Protein AF-A0A257H492-F1 (afdb_monomer)

Sequence (95 aa):
VTIATKDVGKAGNIYLLASFQGAWYVHNGVSWTAYTGAQVPAFAVSSALESVRTLNILQSTNVSGLIGLQIFAGYGTGLEDMVTNAKYGLVLSVL

pLDDT: mean 90.77, std 4.78, range [74.38, 95.88]

Foldseek 3Di:
DAFPPVQFFAWKFKWKWKDAPNWIWTAQLPDIDTDPVDFGHGVGTDRGDHRDDDDPPDDPDDCPVGAAMWMKMFMDNGPCRCVVVVRMDTDDHHD

Secondary structure (DSSP, 8-state):
-BPPGGGTTS-EEEEEEEEETTEEEEE-SS-EEE--SSPPPPSEEESS--SB------SS---GGGTT-EEEEEEESSHHHHHHTT-EEEEEE--

Radius of gyration: 13.21 Å; Cα contacts (8 Å, |Δi|>4): 189; chains: 1; bounding box: 28×27×37 Å

Solvent-accessible surface area (backbone atoms only — not comparable to full-atom values): 5529 Å² total; per-residue (Å²): 80,78,45,58,80,93,51,42,61,36,63,31,26,32,39,38,37,35,40,44,94,93,43,50,30,36,28,50,67,83,53,79,41,77,61,80,86,65,90,76,62,46,32,40,82,34,76,49,33,55,58,64,45,89,76,90,85,74,76,100,65,88,57,85,90,39,63,62,29,34,32,35,36,29,40,26,82,41,71,64,52,14,61,80,65,62,40,54,45,82,75,46,72,39,122

Structure (mmCIF, N/CA/C/O backbone):
data_AF-A0A257H492-F1
#
_entry.id   AF-A0A257H492-F1
#
loop_
_atom_site.group_PDB
_atom_site.id
_atom_site.type_symbol
_atom_site.label_atom_id
_atom_site.label_alt_id
_atom_site.label_comp_id
_atom_site.label_asym_id
_atom_site.label_entity_id
_atom_site.label_seq_id
_atom_site.pdbx_PDB_ins_code
_atom_site.Cartn_x
_atom_site.Cartn_y
_atom_site.Cartn_z
_atom_site.occupancy
_atom_site.B_iso_or_equiv
_atom_site.auth_seq_id
_atom_site.auth_comp_id
_atom_site.auth_asym_id
_atom_site.auth_atom_id
_atom_site.pdbx_PDB_model_num
ATOM 1 N N . VAL A 1 1 ? 4.966 -8.190 -2.048 1.00 87.75 1 VAL A N 1
ATOM 2 C CA . VAL A 1 1 ? 4.392 -7.517 -3.236 1.00 87.75 1 VAL A CA 1
ATOM 3 C C . VAL A 1 1 ? 4.992 -8.151 -4.469 1.00 87.75 1 VAL A C 1
ATOM 5 O O . VAL A 1 1 ? 6.213 -8.225 -4.554 1.00 87.75 1 VAL A O 1
ATOM 8 N N . THR A 1 2 ? 4.153 -8.633 -5.377 1.00 91.19 2 THR A N 1
ATOM 9 C CA . THR A 1 2 ? 4.595 -9.154 -6.675 1.00 91.19 2 THR A CA 1
ATOM 10 C C . THR A 1 2 ? 4.429 -8.050 -7.708 1.00 91.19 2 THR A C 1
ATOM 12 O O . THR A 1 2 ? 3.347 -7.473 -7.813 1.00 91.19 2 THR A O 1
ATOM 15 N N . ILE A 1 3 ? 5.498 -7.733 -8.431 1.00 92.88 3 ILE A N 1
ATOM 16 C CA . ILE A 1 3 ? 5.506 -6.672 -9.440 1.00 92.88 3 ILE A CA 1
ATOM 17 C C . ILE A 1 3 ? 5.203 -7.293 -10.803 1.00 92.88 3 ILE A C 1
ATOM 19 O O . ILE A 1 3 ? 5.752 -8.342 -11.145 1.00 92.88 3 ILE A O 1
ATOM 23 N N . ALA A 1 4 ? 4.324 -6.670 -11.594 1.00 93.88 4 ALA A N 1
ATOM 24 C CA . ALA A 1 4 ? 4.034 -7.161 -12.937 1.00 93.88 4 ALA A CA 1
ATOM 25 C C . ALA A 1 4 ? 5.307 -7.151 -13.792 1.00 93.88 4 ALA A C 1
ATOM 27 O O . ALA A 1 4 ? 6.060 -6.179 -13.776 1.00 93.88 4 ALA A O 1
ATOM 28 N N . THR A 1 5 ? 5.518 -8.191 -14.602 1.00 94.38 5 THR A N 1
ATOM 29 C CA . THR A 1 5 ? 6.745 -8.372 -15.402 1.00 94.38 5 THR A CA 1
ATOM 30 C C . THR A 1 5 ? 7.098 -7.150 -16.254 1.00 94.38 5 THR A C 1
ATOM 32 O O . THR A 1 5 ? 8.269 -6.817 -16.391 1.00 94.38 5 THR A O 1
ATOM 35 N N . LYS A 1 6 ? 6.091 -6.434 -16.774 1.00 94.38 6 LYS A N 1
ATOM 36 C CA . LYS A 1 6 ? 6.268 -5.211 -17.577 1.00 94.38 6 LYS A CA 1
ATOM 37 C C . LYS A 1 6 ? 6.833 -4.010 -16.803 1.00 94.38 6 LYS A C 1
ATOM 39 O O . LYS A 1 6 ? 7.237 -3.034 -17.433 1.00 94.38 6 LYS A O 1
ATOM 44 N N . ASP A 1 7 ? 6.796 -4.043 -15.474 1.00 94.56 7 ASP A N 1
ATOM 45 C CA . ASP A 1 7 ? 7.210 -2.947 -14.592 1.00 94.56 7 ASP A CA 1
ATOM 46 C C . ASP A 1 7 ? 8.503 -3.261 -13.823 1.00 94.56 7 ASP A C 1
ATOM 48 O O . ASP A 1 7 ? 9.097 -2.361 -13.231 1.00 94.56 7 ASP A O 1
ATOM 52 N N . VAL A 1 8 ? 8.975 -4.510 -13.874 1.00 95.25 8 VAL A N 1
ATOM 53 C CA . VAL A 1 8 ? 10.260 -4.916 -13.292 1.00 95.25 8 VAL A CA 1
ATOM 54 C C . VAL A 1 8 ? 11.398 -4.120 -13.938 1.00 95.25 8 VAL A C 1
ATOM 56 O O . VAL A 1 8 ? 11.440 -3.945 -15.155 1.00 95.25 8 VAL A O 1
ATOM 59 N N . GLY A 1 9 ? 12.315 -3.613 -13.114 1.00 94.19 9 GLY A N 1
ATOM 60 C CA . GLY A 1 9 ? 13.451 -2.794 -13.542 1.00 94.19 9 GLY A CA 1
ATOM 61 C C . GLY A 1 9 ? 13.132 -1.315 -13.785 1.00 94.19 9 GLY A C 1
ATOM 62 O O . GLY A 1 9 ? 14.055 -0.532 -13.992 1.00 94.19 9 GLY A O 1
ATOM 63 N N . LYS A 1 10 ? 11.859 -0.901 -13.729 1.00 95.00 10 LYS A N 1
ATOM 64 C CA . LYS A 1 10 ? 11.483 0.519 -13.801 1.00 95.00 10 LYS A CA 1
ATOM 65 C C . LYS A 1 10 ? 11.582 1.186 -12.434 1.00 95.00 10 LYS A C 1
ATOM 67 O O . LYS A 1 10 ? 11.424 0.530 -11.404 1.00 95.00 10 LYS A O 1
ATOM 72 N N . ALA A 1 11 ? 11.775 2.501 -12.437 1.00 94.88 11 ALA A N 1
ATOM 73 C CA . ALA A 1 11 ? 11.655 3.303 -11.231 1.00 94.88 11 ALA A CA 1
ATOM 74 C C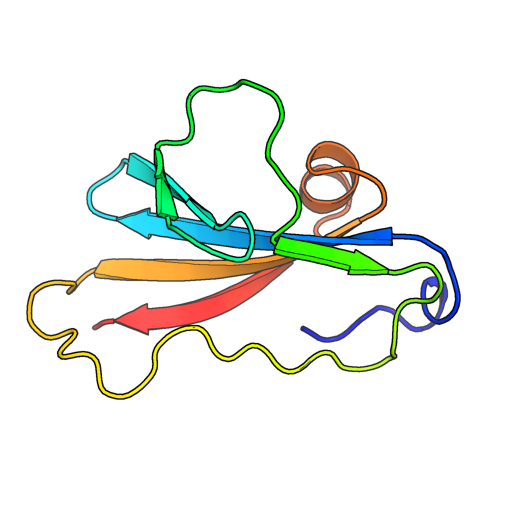 . ALA A 1 11 ? 10.203 3.312 -10.731 1.00 94.88 11 ALA A C 1
ATOM 76 O O . ALA A 1 11 ? 9.257 3.410 -11.516 1.00 94.88 11 ALA A O 1
ATOM 77 N N . GLY A 1 12 ? 10.034 3.228 -9.417 1.00 94.19 12 GLY A N 1
ATOM 78 C CA . GLY A 1 12 ? 8.730 3.232 -8.779 1.00 94.19 12 GLY A CA 1
ATOM 79 C C . GLY A 1 12 ? 8.828 3.160 -7.263 1.00 94.19 12 GLY A C 1
ATOM 80 O O . GLY A 1 12 ? 9.877 2.900 -6.678 1.00 94.19 12 GLY A O 1
ATOM 81 N N . ASN A 1 13 ? 7.696 3.383 -6.625 1.00 94.56 13 ASN A N 1
ATOM 82 C CA . ASN A 1 13 ? 7.538 3.395 -5.186 1.00 94.56 13 ASN A CA 1
ATOM 83 C C . ASN A 1 13 ? 6.741 2.172 -4.747 1.00 94.56 13 ASN A C 1
ATOM 85 O O . ASN A 1 13 ? 5.869 1.692 -5.470 1.00 94.56 13 ASN A O 1
ATOM 89 N N . ILE A 1 14 ? 7.024 1.695 -3.543 1.00 94.62 14 ILE A N 1
ATOM 90 C CA . ILE A 1 14 ? 6.200 0.737 -2.818 1.00 94.62 14 ILE A CA 1
ATOM 91 C C . ILE A 1 14 ? 5.340 1.522 -1.838 1.00 94.62 14 ILE A C 1
ATOM 93 O O . ILE A 1 14 ? 5.837 2.419 -1.156 1.00 94.62 14 ILE A O 1
ATOM 97 N N . TYR A 1 15 ? 4.069 1.159 -1.737 1.00 94.56 15 TYR A N 1
ATOM 98 C CA . TYR A 1 15 ? 3.122 1.740 -0.793 1.00 94.56 15 TYR A CA 1
ATOM 99 C C . TYR A 1 15 ? 2.567 0.655 0.120 1.00 94.56 15 TYR A C 1
ATOM 101 O O . TYR A 1 15 ? 2.368 -0.488 -0.301 1.00 94.56 15 TYR A O 1
ATOM 109 N N . LEU A 1 16 ? 2.315 1.032 1.370 1.00 94.44 16 LEU A N 1
ATOM 110 C CA . LEU A 1 16 ? 1.748 0.168 2.395 1.00 94.44 16 LEU A CA 1
ATOM 111 C C . LEU A 1 16 ? 0.646 0.945 3.121 1.00 94.44 16 LEU A C 1
ATOM 113 O O . LEU A 1 16 ? 0.893 2.022 3.665 1.00 94.44 16 LEU A O 1
ATOM 117 N N . LEU A 1 17 ? -0.573 0.416 3.070 1.00 94.44 17 LEU A N 1
ATOM 118 C CA . LEU A 1 17 ? -1.780 1.039 3.597 1.00 94.44 17 LEU A CA 1
ATOM 119 C C . LEU A 1 17 ? -2.477 0.078 4.551 1.00 94.44 17 LEU A C 1
ATOM 121 O O . LEU A 1 17 ? -2.484 -1.126 4.321 1.00 94.44 17 LEU A O 1
ATOM 125 N N . ALA A 1 18 ? -3.102 0.615 5.586 1.00 94.88 18 ALA A N 1
ATOM 126 C CA . ALA A 1 18 ? -3.923 -0.135 6.517 1.00 94.88 18 ALA A CA 1
ATOM 127 C C . ALA A 1 18 ? -5.333 0.452 6.553 1.00 94.88 18 ALA A C 1
ATOM 129 O O . ALA A 1 18 ? -5.496 1.667 6.636 1.00 94.88 18 ALA A O 1
ATOM 130 N N . SER A 1 19 ? -6.338 -0.416 6.518 1.00 95.25 19 SER A N 1
ATOM 131 C CA . SER A 1 19 ? -7.715 -0.086 6.863 1.00 95.25 19 SER A CA 1
ATOM 132 C C . SER A 1 19 ? -8.022 -0.676 8.231 1.00 95.25 19 SER A C 1
ATOM 134 O O . SER A 1 19 ? -7.822 -1.873 8.451 1.00 95.25 19 SER A O 1
ATOM 136 N N . PHE A 1 20 ? -8.472 0.161 9.160 1.00 94.81 20 PHE A N 1
ATOM 137 C CA . PHE A 1 20 ? -8.846 -0.272 10.500 1.00 94.81 20 PHE A CA 1
ATOM 138 C C . PHE A 1 20 ? -9.982 0.595 11.033 1.00 94.81 20 PHE A C 1
ATOM 140 O O . PHE A 1 20 ? -9.879 1.820 11.035 1.00 94.81 20 PHE A O 1
ATOM 147 N N . GLN A 1 21 ? -11.075 -0.044 11.460 1.00 92.69 21 GLN A N 1
ATOM 148 C CA . GLN A 1 21 ? -12.268 0.620 12.008 1.00 92.69 21 GLN A CA 1
ATOM 149 C C . GLN A 1 21 ? -12.797 1.788 11.147 1.00 92.69 21 GLN A C 1
ATOM 151 O O . GLN A 1 21 ? -13.219 2.820 11.659 1.00 92.69 21 GLN A O 1
ATOM 156 N N . GLY A 1 22 ? -12.760 1.635 9.818 1.00 90.88 22 GLY A N 1
ATOM 157 C CA . GLY A 1 22 ? -13.250 2.645 8.871 1.00 90.88 22 GLY A CA 1
ATOM 158 C C . GLY A 1 22 ? -12.280 3.796 8.581 1.00 90.88 22 GLY A C 1
ATOM 159 O O . GLY A 1 22 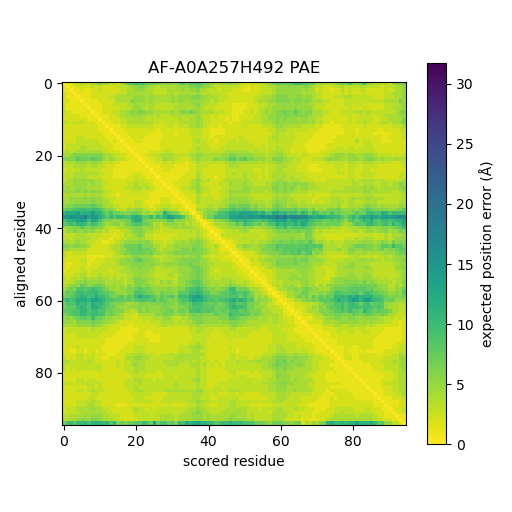? -12.592 4.645 7.748 1.00 90.88 22 GLY A O 1
ATOM 160 N N . ALA A 1 23 ? -11.101 3.816 9.206 1.00 93.88 23 ALA A N 1
ATOM 161 C CA . ALA A 1 23 ? -10.038 4.769 8.911 1.00 93.88 23 ALA A CA 1
ATOM 162 C C . ALA A 1 23 ? -8.940 4.139 8.043 1.00 93.88 23 ALA A C 1
ATOM 164 O O . ALA A 1 23 ? -8.663 2.939 8.124 1.00 93.88 23 ALA A O 1
ATOM 165 N N . TRP A 1 24 ? -8.298 4.979 7.229 1.00 94.06 24 TRP A N 1
ATOM 166 C CA . TRP A 1 24 ? -7.130 4.608 6.439 1.00 94.06 24 TRP A CA 1
ATOM 167 C C . TRP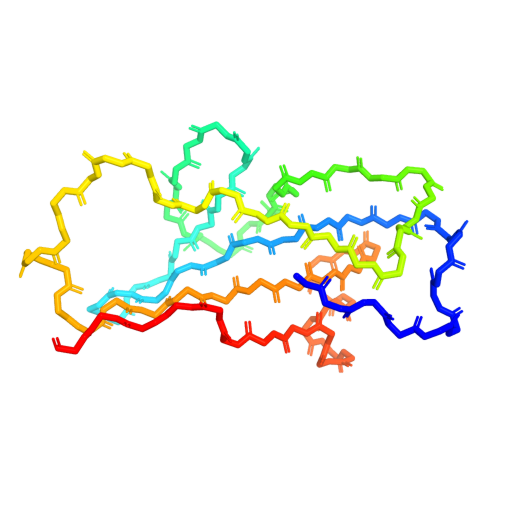 A 1 24 ? -5.860 5.170 7.062 1.00 94.06 24 TRP A C 1
ATOM 169 O O . TRP A 1 24 ? -5.812 6.325 7.488 1.00 94.06 24 TRP A O 1
ATOM 179 N N . TYR A 1 25 ? -4.816 4.356 7.060 1.00 93.62 25 TYR A N 1
ATOM 180 C CA . TYR A 1 25 ? -3.483 4.699 7.524 1.00 93.62 25 TYR A CA 1
ATOM 181 C C . TYR A 1 25 ? -2.4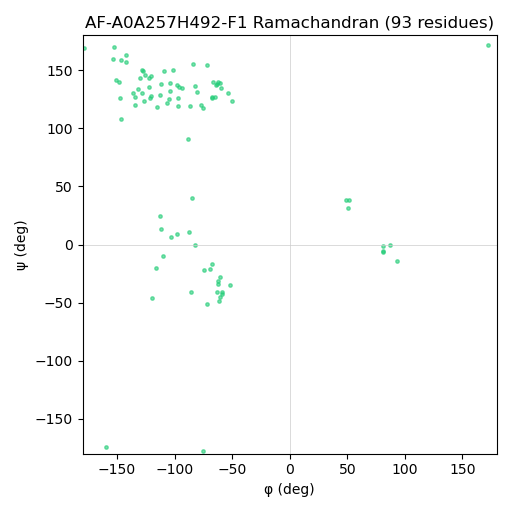68 4.344 6.445 1.00 93.62 25 TYR A C 1
ATOM 183 O O . TYR A 1 25 ? -2.660 3.402 5.677 1.00 93.62 25 TYR A O 1
ATOM 191 N N . VAL A 1 26 ? -1.375 5.091 6.391 1.00 93.00 26 VAL A N 1
ATOM 192 C CA . VAL A 1 26 ? -0.273 4.894 5.447 1.00 93.00 26 VAL A CA 1
ATOM 193 C C . VAL A 1 26 ? 1.018 4.693 6.226 1.00 93.00 26 VAL A C 1
ATOM 195 O O . VAL A 1 26 ? 1.216 5.314 7.268 1.00 93.00 26 VAL A O 1
ATOM 198 N N . HIS A 1 27 ? 1.896 3.821 5.740 1.00 92.25 27 HIS A N 1
ATOM 199 C CA . HIS A 1 27 ? 3.206 3.606 6.345 1.00 92.25 27 HIS A CA 1
ATOM 200 C C . HIS A 1 27 ? 4.299 4.226 5.476 1.00 92.25 27 HIS A C 1
ATOM 202 O O . HIS A 1 27 ? 4.477 3.837 4.323 1.00 92.25 27 HIS A O 1
ATOM 208 N N . ASN A 1 28 ? 5.074 5.145 6.047 1.00 89.38 28 ASN A N 1
ATOM 209 C CA . ASN A 1 28 ? 6.152 5.861 5.347 1.00 89.38 28 ASN A CA 1
ATOM 210 C C . ASN A 1 28 ? 7.514 5.133 5.383 1.00 89.38 28 ASN A C 1
ATOM 212 O O . ASN A 1 28 ? 8.544 5.725 5.078 1.00 89.38 28 ASN A O 1
ATOM 216 N N . GLY A 1 29 ? 7.527 3.877 5.835 1.00 88.25 29 GLY A N 1
ATOM 217 C CA . GLY A 1 29 ? 8.743 3.087 6.067 1.00 88.25 29 GLY A CA 1
ATOM 218 C C . GLY A 1 29 ? 9.273 3.160 7.505 1.00 88.25 29 GLY A C 1
ATOM 219 O O . GLY A 1 29 ? 10.060 2.305 7.896 1.00 88.25 29 GLY A O 1
ATOM 220 N N . VAL A 1 30 ? 8.788 4.111 8.310 1.00 87.12 30 VAL A N 1
ATOM 221 C CA . VAL A 1 30 ? 9.184 4.315 9.715 1.00 87.12 30 VAL A CA 1
ATOM 222 C C . VAL A 1 30 ? 7.996 4.181 10.666 1.00 87.12 30 VAL A C 1
ATOM 224 O O . VAL A 1 30 ? 8.105 3.526 11.699 1.00 87.12 30 VAL A O 1
ATOM 227 N N . SER A 1 31 ? 6.865 4.804 10.337 1.00 88.50 31 SER A N 1
ATOM 228 C CA . SER A 1 31 ? 5.671 4.817 11.177 1.00 88.50 31 SER A CA 1
ATOM 229 C C . SER A 1 31 ? 4.380 4.832 10.362 1.00 88.50 31 SER A C 1
ATOM 231 O O . SER A 1 31 ? 4.346 5.228 9.192 1.00 88.50 31 SER A O 1
ATOM 233 N N . TRP A 1 32 ? 3.301 4.400 11.018 1.00 90.12 32 TRP A N 1
ATOM 234 C CA . TRP A 1 32 ? 1.934 4.543 10.530 1.00 90.12 32 TRP A CA 1
ATOM 235 C C . TRP A 1 32 ? 1.413 5.949 10.821 1.00 90.12 32 TRP A C 1
ATOM 237 O O . TRP A 1 32 ? 1.490 6.425 11.954 1.00 90.12 32 TRP A O 1
ATOM 247 N N . THR A 1 33 ? 0.834 6.596 9.817 1.00 91.00 33 THR A N 1
ATOM 248 C CA . THR A 1 33 ? 0.148 7.884 9.953 1.00 91.00 33 THR A CA 1
ATOM 249 C C . THR A 1 33 ? -1.251 7.803 9.359 1.00 91.00 33 THR A C 1
ATOM 251 O O . THR A 1 33 ? -1.502 7.032 8.433 1.00 91.00 33 THR A O 1
ATOM 254 N N . ALA A 1 34 ? -2.195 8.571 9.905 1.00 91.81 34 ALA A N 1
ATOM 255 C CA . ALA A 1 34 ? -3.544 8.636 9.352 1.00 91.81 34 ALA A CA 1
ATOM 256 C C . ALA A 1 34 ? -3.511 9.235 7.938 1.00 91.81 34 ALA A C 1
ATOM 258 O O . ALA A 1 34 ? -2.819 10.224 7.687 1.00 91.81 34 ALA A O 1
ATOM 259 N N . TYR A 1 35 ? -4.272 8.646 7.019 1.00 89.88 35 TYR A N 1
ATOM 260 C CA . TYR A 1 35 ? -4.430 9.180 5.676 1.00 89.88 35 TYR A CA 1
ATOM 261 C C . TYR A 1 35 ? -5.399 10.364 5.692 1.00 89.88 35 TYR A C 1
ATOM 263 O O . TYR A 1 35 ? -6.564 10.221 6.054 1.00 89.88 35 TYR A O 1
ATOM 271 N N . THR A 1 36 ? -4.920 11.535 5.276 1.00 85.75 36 THR A N 1
ATOM 272 C CA . THR A 1 36 ? -5.690 12.792 5.290 1.00 85.75 36 THR A CA 1
ATOM 273 C C . THR A 1 36 ? -6.021 13.319 3.891 1.00 85.75 36 THR A C 1
ATOM 275 O O . THR A 1 36 ? -6.417 14.471 3.747 1.00 85.75 36 THR A O 1
ATOM 278 N N . GLY A 1 37 ? -5.841 12.512 2.838 1.00 75.88 37 GLY A N 1
ATOM 279 C CA . GLY A 1 37 ? -6.045 12.952 1.450 1.00 75.88 37 GLY A CA 1
ATOM 280 C C . GLY A 1 37 ? -4.870 13.731 0.839 1.00 75.88 37 GLY A C 1
ATOM 281 O O . GLY A 1 37 ? -4.891 14.025 -0.351 1.00 75.88 37 GLY A O 1
ATOM 282 N N . ALA A 1 38 ? -3.832 14.044 1.622 1.00 74.38 38 ALA A N 1
ATOM 283 C CA . ALA A 1 38 ? -2.596 14.659 1.136 1.00 74.38 38 ALA A CA 1
ATOM 284 C C . ALA A 1 38 ? -1.691 13.655 0.383 1.00 74.38 38 ALA A C 1
ATOM 286 O O . ALA A 1 38 ? -2.029 12.480 0.217 1.00 74.38 38 ALA A O 1
ATOM 287 N N . GLN A 1 39 ? -0.513 14.119 -0.057 1.00 76.81 39 GLN A N 1
ATOM 288 C CA . GLN A 1 39 ? 0.549 13.267 -0.608 1.00 76.81 39 GLN A CA 1
ATOM 289 C C . GLN A 1 39 ? 0.833 12.087 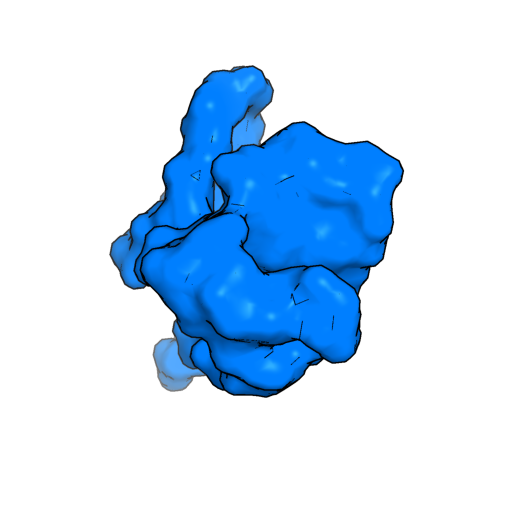0.334 1.00 76.81 39 GLN A C 1
ATOM 291 O O . GLN A 1 39 ? 1.155 12.283 1.506 1.00 76.81 39 GLN A O 1
ATOM 296 N N . VAL A 1 40 ? 0.725 10.863 -0.186 1.00 80.62 40 VAL A N 1
ATOM 297 C CA . VAL A 1 40 ? 1.063 9.655 0.571 1.00 80.62 40 VAL A CA 1
ATOM 298 C C . VAL A 1 40 ? 2.550 9.373 0.417 1.00 80.62 40 VAL A C 1
ATOM 300 O O . VAL A 1 40 ? 3.003 9.145 -0.710 1.00 80.62 40 VAL A O 1
ATOM 303 N N . PRO A 1 41 ? 3.319 9.364 1.517 1.00 84.50 41 PRO A N 1
ATOM 304 C CA . PRO A 1 41 ? 4.716 8.982 1.455 1.00 84.50 41 PRO A CA 1
ATOM 305 C C . PRO A 1 41 ? 4.831 7.526 1.002 1.00 84.50 41 PRO A C 1
ATOM 307 O O . PRO A 1 41 ? 4.069 6.655 1.425 1.00 84.50 41 PRO A O 1
ATOM 310 N N . ALA A 1 42 ? 5.800 7.268 0.129 1.00 89.88 42 ALA A N 1
ATOM 311 C CA . ALA A 1 42 ? 6.158 5.909 -0.233 1.00 89.88 42 ALA A CA 1
ATOM 312 C C . ALA A 1 42 ? 6.674 5.164 1.006 1.00 89.88 42 ALA A C 1
ATOM 314 O O . ALA A 1 42 ? 7.449 5.712 1.786 1.00 89.88 42 ALA A O 1
ATOM 315 N N . PHE A 1 43 ? 6.289 3.898 1.148 1.00 91.19 43 PHE A N 1
ATOM 316 C CA . PHE A 1 43 ? 6.907 2.988 2.110 1.00 91.19 43 PHE A CA 1
ATOM 317 C C . PHE A 1 43 ? 8.387 2.771 1.771 1.00 91.19 43 PHE A C 1
ATOM 319 O O . PHE A 1 43 ? 9.238 2.714 2.653 1.00 91.19 43 PHE A O 1
ATOM 326 N N . ALA A 1 44 ? 8.688 2.640 0.477 1.00 90.62 44 ALA A N 1
ATOM 327 C CA . ALA A 1 44 ? 10.045 2.567 -0.043 1.00 90.62 44 ALA A CA 1
ATOM 328 C C . ALA A 1 44 ? 10.093 3.135 -1.463 1.00 90.62 44 ALA A C 1
ATOM 330 O O . ALA A 1 44 ? 9.197 2.879 -2.265 1.00 90.62 44 ALA A O 1
ATOM 331 N N . VAL A 1 45 ? 11.161 3.858 -1.786 1.00 90.12 45 VAL A N 1
ATOM 332 C CA . VAL A 1 45 ? 11.452 4.321 -3.149 1.00 90.12 45 VAL A CA 1
ATOM 333 C C . VAL A 1 45 ? 12.422 3.332 -3.791 1.00 90.12 45 VAL A C 1
ATOM 335 O O . VAL A 1 45 ? 13.388 2.922 -3.148 1.00 90.12 45 VAL A O 1
ATOM 338 N N . SER A 1 46 ? 12.179 2.944 -5.042 1.00 88.94 46 SER A N 1
ATOM 339 C CA . SER A 1 46 ? 13.080 2.083 -5.808 1.00 88.94 46 SER A CA 1
ATOM 340 C C . SER A 1 46 ? 13.402 2.682 -7.173 1.00 88.94 46 SER A C 1
ATOM 342 O O . SER A 1 46 ? 12.512 3.050 -7.940 1.00 88.94 46 SER A O 1
ATOM 344 N N . SER A 1 47 ? 14.687 2.738 -7.516 1.00 88.19 47 SER A N 1
ATOM 345 C CA . SER A 1 47 ? 15.138 3.090 -8.867 1.00 88.19 47 SER A CA 1
ATOM 346 C C . SER A 1 47 ? 14.913 1.958 -9.875 1.00 88.19 47 SER A C 1
ATOM 348 O O . SER A 1 47 ? 14.818 2.224 -11.070 1.00 88.19 47 SER A O 1
ATOM 350 N N . ALA A 1 48 ? 14.791 0.717 -9.398 1.00 92.44 48 ALA A N 1
ATOM 351 C CA . ALA A 1 48 ? 14.509 -0.465 -10.201 1.00 92.44 48 ALA A CA 1
ATOM 352 C C . ALA A 1 48 ? 13.658 -1.446 -9.385 1.00 92.44 48 ALA A C 1
ATOM 354 O O . ALA A 1 48 ? 14.129 -2.056 -8.425 1.00 92.44 48 ALA A O 1
ATOM 355 N N . LEU A 1 49 ? 12.378 -1.582 -9.724 1.00 92.69 49 LEU A N 1
ATOM 356 C CA . LEU A 1 49 ? 11.485 -2.512 -9.037 1.00 92.69 49 LEU A CA 1
ATOM 357 C C . LEU A 1 49 ? 11.933 -3.965 -9.250 1.00 92.69 49 LEU A C 1
ATOM 359 O O . LEU A 1 49 ? 12.091 -4.421 -10.382 1.00 92.69 49 LEU A O 1
ATOM 363 N N . GLU A 1 50 ? 12.106 -4.692 -8.150 1.00 91.75 50 GLU A N 1
ATOM 364 C CA . GLU A 1 50 ? 12.367 -6.134 -8.133 1.00 91.75 50 GLU A CA 1
ATOM 365 C C . GLU A 1 50 ? 11.096 -6.903 -8.520 1.00 91.75 50 GLU A C 1
ATOM 367 O O . GLU A 1 50 ? 9.990 -6.425 -8.290 1.00 91.75 50 GLU A O 1
ATOM 372 N N . SER A 1 51 ? 11.212 -8.117 -9.062 1.00 91.25 51 SER A N 1
ATOM 373 C CA . SER A 1 51 ? 10.032 -8.938 -9.391 1.00 91.25 51 SER A CA 1
ATOM 374 C C . SER A 1 51 ? 9.190 -9.295 -8.159 1.00 91.25 51 SER A C 1
ATOM 376 O O . SER A 1 51 ? 7.963 -9.399 -8.243 1.00 91.25 51 SER A O 1
ATOM 378 N N . VAL A 1 52 ? 9.842 -9.444 -7.004 1.00 90.62 52 VAL A N 1
ATOM 379 C CA . VAL A 1 52 ? 9.210 -9.713 -5.713 1.00 90.62 52 VAL A CA 1
ATOM 380 C C . VAL A 1 52 ? 9.844 -8.829 -4.651 1.00 90.62 52 VAL A C 1
ATOM 382 O O . VAL A 1 52 ? 11.060 -8.809 -4.495 1.00 90.62 52 VAL A O 1
ATOM 385 N N . ARG A 1 53 ? 8.999 -8.148 -3.875 1.00 89.56 53 ARG A N 1
ATOM 386 C CA . ARG A 1 53 ? 9.400 -7.366 -2.705 1.00 89.56 53 ARG A CA 1
ATOM 387 C C . ARG A 1 53 ? 8.809 -7.962 -1.434 1.00 89.56 53 ARG A C 1
ATOM 389 O O . ARG A 1 53 ? 7.583 -7.978 -1.274 1.00 89.56 53 ARG A O 1
ATOM 396 N N . THR A 1 54 ? 9.663 -8.398 -0.516 1.00 89.00 54 THR A N 1
ATOM 397 C CA . THR A 1 54 ? 9.254 -8.831 0.828 1.00 89.00 54 THR A CA 1
ATOM 398 C C . THR A 1 54 ? 9.093 -7.618 1.738 1.00 89.00 54 THR A C 1
ATOM 400 O O . THR A 1 54 ? 9.923 -6.711 1.715 1.00 89.00 54 THR A O 1
ATOM 403 N N . LEU A 1 55 ? 8.016 -7.590 2.525 1.00 87.38 55 LEU A N 1
ATOM 404 C CA . LEU A 1 55 ? 7.721 -6.513 3.467 1.00 87.38 55 LEU A CA 1
ATOM 405 C C . LEU A 1 55 ? 7.625 -7.086 4.878 1.00 87.38 55 LEU A C 1
ATOM 407 O O . LEU A 1 55 ? 6.825 -7.986 5.125 1.00 87.38 55 LEU A O 1
ATOM 411 N N . ASN A 1 56 ? 8.399 -6.526 5.803 1.00 85.31 56 ASN A N 1
ATOM 412 C CA . ASN A 1 56 ? 8.268 -6.816 7.226 1.00 85.31 56 ASN A CA 1
ATOM 413 C C . ASN A 1 56 ? 7.247 -5.840 7.811 1.00 85.31 56 ASN A C 1
ATOM 415 O O . ASN A 1 56 ? 7.585 -4.717 8.168 1.00 85.31 56 ASN A O 1
ATOM 419 N N . ILE A 1 57 ? 5.980 -6.251 7.813 1.00 82.75 57 ILE A N 1
ATOM 420 C CA . ILE A 1 57 ? 4.844 -5.382 8.157 1.00 82.75 57 ILE A CA 1
ATOM 421 C C . ILE A 1 57 ? 4.606 -5.349 9.670 1.00 82.75 57 ILE A C 1
ATOM 423 O O . ILE A 1 57 ? 4.333 -4.299 10.241 1.00 82.75 57 ILE A O 1
ATOM 427 N N . LEU A 1 58 ? 4.715 -6.510 10.314 1.00 82.44 58 LEU A N 1
ATOM 428 C CA . LEU A 1 58 ? 4.587 -6.683 11.754 1.00 82.44 58 LEU A CA 1
ATOM 429 C C . LEU A 1 58 ? 5.728 -7.578 12.212 1.00 82.44 58 LEU A C 1
ATOM 431 O O . LEU A 1 58 ? 5.911 -8.672 11.678 1.00 82.44 58 LEU A O 1
ATOM 435 N N . GLN A 1 59 ? 6.483 -7.131 13.206 1.00 79.69 59 GLN A N 1
ATOM 436 C CA . GLN A 1 59 ? 7.524 -7.940 13.822 1.00 79.69 59 GLN A CA 1
ATOM 437 C C . GLN A 1 59 ? 7.291 -7.956 15.327 1.00 79.69 59 GLN A C 1
ATOM 439 O O . GLN A 1 59 ? 7.185 -6.903 15.952 1.00 79.69 59 GLN A O 1
ATOM 444 N N . SER A 1 60 ? 7.152 -9.157 15.895 1.00 79.44 60 SER A N 1
ATOM 445 C CA . SER A 1 60 ? 6.979 -9.371 17.341 1.00 79.44 60 SER A CA 1
ATOM 446 C C . SER A 1 60 ? 5.866 -8.524 17.985 1.00 79.44 60 SER A C 1
ATOM 448 O O . SER A 1 60 ? 5.969 -8.132 19.143 1.00 79.44 60 SER A O 1
ATOM 450 N N . THR A 1 61 ? 4.807 -8.211 17.231 1.00 80.25 61 THR A N 1
ATOM 451 C CA . THR A 1 61 ? 3.712 -7.331 17.667 1.00 80.25 61 THR A CA 1
ATOM 452 C C . THR A 1 61 ? 2.476 -8.158 18.010 1.00 80.25 61 THR A C 1
ATOM 454 O O . THR A 1 61 ? 2.064 -9.007 17.221 1.00 80.25 61 THR A O 1
ATOM 457 N N . ASN A 1 62 ? 1.859 -7.899 19.166 1.00 84.12 62 ASN A N 1
ATOM 458 C CA . ASN A 1 62 ? 0.561 -8.481 19.497 1.00 84.12 62 ASN A CA 1
ATOM 459 C C . ASN A 1 62 ? -0.546 -7.759 18.711 1.00 84.12 62 ASN A C 1
ATOM 461 O O . ASN A 1 62 ? -0.763 -6.564 18.898 1.00 84.12 62 ASN A O 1
ATOM 465 N N . VAL A 1 63 ? -1.243 -8.497 17.847 1.00 86.19 63 VAL A N 1
ATOM 466 C CA . VAL A 1 63 ? -2.322 -7.977 16.996 1.00 86.19 63 VAL A CA 1
ATOM 467 C C . VAL A 1 63 ? -3.724 -8.321 17.488 1.00 86.19 63 VAL A C 1
ATOM 469 O O . VAL A 1 63 ? -4.690 -8.022 16.796 1.00 86.19 63 VAL A O 1
ATOM 472 N N . SER A 1 64 ? -3.878 -8.918 18.673 1.00 86.44 64 SER A N 1
ATOM 473 C CA . SER A 1 64 ? -5.196 -9.335 19.174 1.00 86.44 64 SER A CA 1
ATOM 474 C 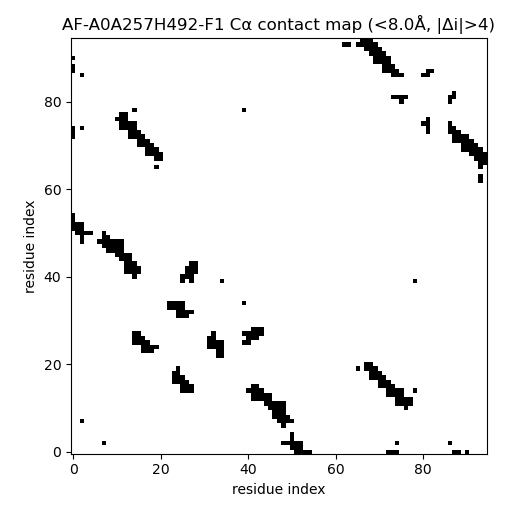C . SER A 1 64 ? -6.185 -8.172 19.331 1.00 86.44 64 SER A C 1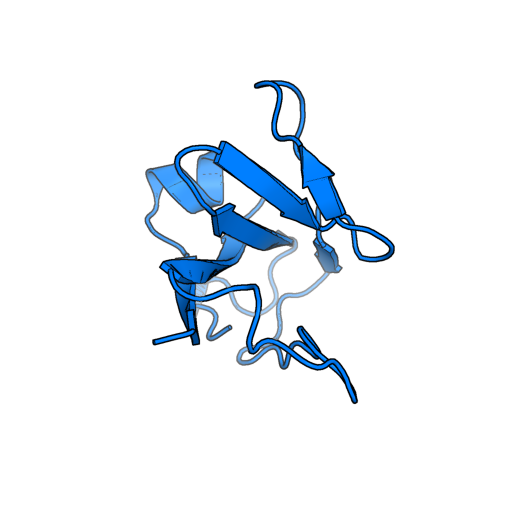
ATOM 476 O O . SER A 1 64 ? -7.387 -8.366 19.193 1.00 86.44 64 SER A O 1
ATOM 478 N N . GLY A 1 65 ? -5.692 -6.952 19.571 1.00 88.06 65 GLY A N 1
ATOM 479 C CA . GLY A 1 65 ? -6.507 -5.732 19.622 1.00 88.06 65 GLY A CA 1
ATOM 480 C C . GLY A 1 65 ? -6.826 -5.114 18.256 1.00 88.06 65 GLY A C 1
ATOM 481 O O . GLY A 1 65 ? -7.478 -4.076 18.198 1.00 88.06 65 GLY A O 1
ATOM 482 N N . LEU A 1 66 ? -6.347 -5.716 17.165 1.00 90.81 66 LEU A N 1
ATOM 483 C CA . LEU A 1 66 ? -6.451 -5.192 15.804 1.00 90.81 66 LEU A CA 1
ATOM 484 C C . LEU A 1 66 ? -7.367 -6.054 14.925 1.00 90.81 66 LEU A C 1
ATOM 486 O O . LEU A 1 66 ? -7.215 -6.050 13.709 1.00 90.81 66 LEU A O 1
ATOM 490 N N . ILE A 1 67 ? -8.314 -6.794 15.511 1.00 93.31 67 ILE A N 1
ATOM 491 C CA . ILE A 1 67 ? -9.316 -7.557 14.748 1.00 93.31 67 ILE A CA 1
ATOM 492 C C . ILE A 1 67 ? -10.026 -6.626 13.755 1.00 93.31 67 ILE A C 1
ATOM 494 O O . ILE A 1 67 ? -10.472 -5.535 14.113 1.00 93.31 67 ILE A O 1
ATOM 498 N N . GLY A 1 68 ? -10.096 -7.053 12.493 1.00 92.19 68 GLY A N 1
ATOM 499 C CA . GLY A 1 68 ? -10.608 -6.248 11.382 1.00 92.19 68 GLY A CA 1
ATOM 500 C C . GLY A 1 68 ? -9.561 -5.359 10.700 1.00 92.19 68 GLY A C 1
ATOM 501 O O . GLY A 1 68 ? -9.899 -4.668 9.742 1.00 92.19 68 GLY A O 1
ATOM 502 N N . LEU A 1 69 ? -8.298 -5.372 11.146 1.00 94.62 69 LEU A N 1
ATOM 503 C CA . LEU A 1 69 ? -7.195 -4.721 10.440 1.00 94.62 69 LEU A CA 1
ATOM 504 C C . LEU A 1 69 ? -6.925 -5.432 9.116 1.00 94.62 69 LEU A C 1
ATOM 506 O O . LEU A 1 69 ? -6.648 -6.633 9.080 1.00 94.62 69 LEU A O 1
ATOM 510 N N . GLN A 1 70 ? -6.910 -4.653 8.042 1.00 95.69 70 GLN A N 1
ATOM 511 C CA . GLN A 1 70 ? -6.518 -5.094 6.711 1.00 95.69 70 GLN A CA 1
ATOM 512 C C . GLN A 1 70 ? -5.330 -4.271 6.240 1.00 95.69 70 GLN A C 1
ATOM 514 O O . GLN A 1 70 ? -5.386 -3.044 6.258 1.00 95.69 70 GLN A O 1
ATOM 519 N N . ILE A 1 71 ? -4.262 -4.932 5.801 1.00 94.75 71 ILE A N 1
ATOM 520 C CA . ILE A 1 71 ? -3.084 -4.265 5.251 1.00 94.75 71 ILE A CA 1
ATOM 521 C C . ILE A 1 71 ? -2.970 -4.589 3.773 1.00 94.75 71 ILE A C 1
ATOM 523 O O . ILE A 1 71 ? -2.957 -5.752 3.369 1.00 94.75 71 ILE A O 1
ATOM 527 N N . PHE A 1 72 ? -2.836 -3.537 2.981 1.00 95.12 72 PHE A N 1
ATOM 528 C CA . PHE A 1 72 ? -2.665 -3.569 1.544 1.00 95.12 72 PHE A CA 1
ATOM 529 C C . PHE A 1 72 ? -1.267 -3.090 1.197 1.00 95.12 72 PHE A C 1
ATOM 531 O O . PHE A 1 72 ? -0.783 -2.101 1.746 1.00 95.12 72 PHE A O 1
ATOM 538 N N . ALA A 1 73 ? -0.629 -3.771 0.257 1.00 95.38 73 ALA A N 1
ATOM 539 C CA . ALA A 1 73 ? 0.648 -3.343 -0.276 1.00 95.38 73 ALA A CA 1
ATOM 540 C C . ALA A 1 73 ? 0.611 -3.341 -1.798 1.00 95.38 73 ALA A C 1
ATOM 542 O O . ALA A 1 73 ? 0.009 -4.217 -2.424 1.00 95.38 73 ALA A O 1
ATOM 543 N N . GLY A 1 74 ? 1.282 -2.365 -2.389 1.00 95.25 74 GLY A N 1
ATOM 544 C CA . GLY A 1 74 ? 1.307 -2.192 -3.830 1.00 95.25 74 GLY A CA 1
ATOM 545 C C . GLY A 1 74 ? 2.485 -1.362 -4.291 1.00 95.25 74 GLY A C 1
ATOM 546 O O . GLY A 1 74 ? 3.373 -1.023 -3.504 1.00 95.25 74 GLY A O 1
ATOM 547 N N . TYR A 1 75 ? 2.501 -1.069 -5.584 1.00 95.88 75 TYR A N 1
ATOM 548 C CA . TYR A 1 75 ? 3.572 -0.317 -6.214 1.00 95.88 75 TYR A CA 1
ATOM 549 C C . TYR A 1 75 ? 3.059 0.633 -7.295 1.00 95.88 75 TYR A C 1
ATOM 551 O O . TYR A 1 75 ? 2.000 0.418 -7.882 1.00 95.88 75 TYR A O 1
ATOM 559 N N . GLY A 1 76 ? 3.838 1.669 -7.589 1.00 94.94 76 GLY A N 1
ATOM 560 C CA . GLY A 1 76 ? 3.552 2.597 -8.678 1.00 94.94 76 GLY A CA 1
ATOM 561 C C . GLY A 1 76 ? 4.488 3.797 -8.687 1.00 94.94 76 GLY A C 1
ATOM 562 O O . GLY A 1 76 ? 5.256 3.996 -7.751 1.00 94.94 76 GLY A O 1
ATOM 563 N N . THR A 1 77 ? 4.435 4.626 -9.725 1.00 93.19 77 THR A N 1
ATOM 564 C CA . THR A 1 77 ? 5.181 5.905 -9.750 1.00 93.19 77 THR A CA 1
ATOM 565 C C . THR A 1 77 ? 4.615 6.930 -8.758 1.00 93.19 77 THR A C 1
ATOM 567 O O . THR A 1 77 ? 5.320 7.837 -8.323 1.00 93.19 77 THR A O 1
ATOM 570 N N . GLY A 1 78 ? 3.357 6.743 -8.360 1.00 91.69 78 GLY A N 1
ATOM 571 C CA . GLY A 1 78 ? 2.616 7.503 -7.362 1.00 91.69 78 GLY A CA 1
ATOM 572 C C . GLY A 1 78 ? 1.533 6.622 -6.727 1.00 91.69 78 GLY A C 1
ATOM 573 O O . GLY A 1 78 ? 1.233 5.542 -7.246 1.00 91.69 78 GLY A O 1
ATOM 574 N N . LEU A 1 79 ? 0.898 7.091 -5.646 1.00 88.69 79 LEU A N 1
ATOM 575 C CA . LEU A 1 79 ? -0.270 6.402 -5.078 1.00 88.69 79 LEU A CA 1
ATOM 576 C C . LEU A 1 79 ? -1.401 6.293 -6.111 1.00 88.69 79 LEU A C 1
ATOM 578 O O . LEU A 1 79 ? -2.037 5.252 -6.226 1.00 88.69 79 LEU A O 1
ATOM 582 N N . GLU A 1 80 ? -1.621 7.355 -6.886 1.00 90.88 80 GLU A N 1
ATOM 583 C CA . GLU A 1 80 ? -2.635 7.385 -7.940 1.00 90.88 80 GLU A CA 1
ATOM 584 C C . GLU A 1 80 ? -2.378 6.316 -9.010 1.00 90.88 80 GLU A C 1
ATOM 586 O O . GLU A 1 80 ? -3.291 5.572 -9.351 1.00 90.88 80 GLU A O 1
ATOM 591 N N . ASP A 1 81 ? -1.132 6.159 -9.477 1.00 93.44 81 ASP A N 1
ATOM 592 C CA . ASP A 1 81 ? -0.767 5.087 -10.415 1.00 93.44 81 ASP A CA 1
ATOM 593 C C . ASP A 1 81 ? -1.068 3.703 -9.827 1.00 93.44 81 ASP A C 1
ATOM 595 O O . ASP A 1 81 ? -1.618 2.847 -10.522 1.00 93.44 81 ASP A O 1
ATOM 599 N N . MET A 1 82 ? -0.750 3.495 -8.545 1.00 93.00 82 MET A N 1
ATOM 600 C CA . MET A 1 82 ? -1.025 2.235 -7.862 1.00 93.00 82 MET A CA 1
ATOM 601 C C . MET A 1 82 ? -2.529 1.930 -7.819 1.00 93.00 82 MET A C 1
ATOM 603 O O . MET A 1 82 ? -2.933 0.811 -8.143 1.00 93.00 82 MET A O 1
ATOM 607 N N . VAL A 1 83 ? -3.351 2.905 -7.421 1.00 91.56 83 VAL A N 1
ATOM 608 C CA . VAL A 1 83 ? -4.802 2.731 -7.248 1.00 91.56 83 VAL A CA 1
ATOM 609 C C . VAL A 1 83 ? -5.503 2.598 -8.598 1.00 91.56 83 VAL A C 1
ATOM 611 O O . VAL A 1 83 ? -6.221 1.622 -8.811 1.00 91.56 83 VAL A O 1
ATOM 614 N N . THR A 1 84 ? -5.250 3.521 -9.526 1.00 94.38 84 THR A N 1
ATOM 615 C CA . THR A 1 84 ? -5.895 3.568 -10.847 1.00 94.38 84 THR A CA 1
ATOM 616 C C . THR A 1 84 ? -5.584 2.328 -11.684 1.00 94.38 84 THR A C 1
ATOM 618 O O . THR A 1 84 ? -6.445 1.851 -12.418 1.00 94.38 84 THR A O 1
ATOM 621 N N . ASN A 1 85 ? -4.381 1.761 -11.550 1.00 94.94 85 ASN A N 1
ATOM 622 C CA . ASN A 1 85 ? -3.981 0.557 -12.283 1.00 94.94 85 ASN A CA 1
ATOM 623 C C . ASN A 1 85 ? -4.120 -0.740 -11.473 1.00 94.94 85 ASN A C 1
ATOM 625 O O . ASN A 1 85 ? -3.622 -1.775 -11.918 1.00 94.94 85 ASN A O 1
ATOM 629 N N . ALA A 1 86 ? -4.748 -0.700 -10.292 1.00 94.56 86 ALA A N 1
ATOM 630 C CA . ALA A 1 86 ? -4.930 -1.857 -9.413 1.00 94.56 86 ALA A CA 1
ATOM 631 C C . ALA A 1 86 ? -3.625 -2.636 -9.119 1.00 94.56 86 ALA A C 1
ATOM 633 O O . ALA A 1 86 ? -3.614 -3.863 -9.029 1.00 94.56 86 ALA A O 1
ATOM 634 N N . LYS A 1 87 ? -2.503 -1.924 -8.950 1.00 95.25 87 LYS A N 1
ATOM 635 C CA . LYS A 1 87 ? -1.168 -2.492 -8.672 1.00 95.25 87 LYS A CA 1
ATOM 636 C C . LYS A 1 87 ? -0.951 -2.751 -7.174 1.00 95.25 87 LYS A C 1
ATOM 638 O O . LYS A 1 87 ? 0.115 -2.464 -6.626 1.00 95.25 87 LYS A O 1
ATOM 643 N N . TYR A 1 88 ? -1.972 -3.249 -6.487 1.00 95.31 88 TYR A N 1
ATOM 644 C CA . TYR A 1 88 ? -1.954 -3.510 -5.049 1.00 95.31 88 TYR A CA 1
ATOM 645 C C . TYR A 1 88 ? -2.721 -4.786 -4.709 1.00 95.31 88 TYR A C 1
ATOM 647 O O . TYR A 1 88 ? -3.522 -5.280 -5.497 1.00 95.31 88 TYR A O 1
ATOM 655 N N . GLY A 1 89 ? -2.482 -5.316 -3.515 1.00 95.00 89 GLY A N 1
ATOM 656 C CA . GLY A 1 89 ? -3.212 -6.464 -2.994 1.00 95.00 89 GLY A CA 1
ATOM 657 C C . G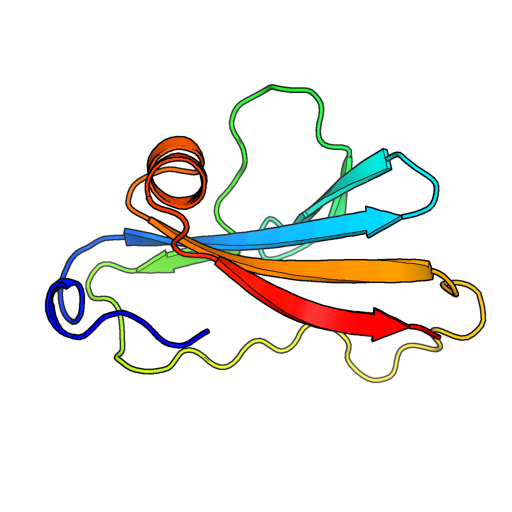LY A 1 89 ? -3.238 -6.481 -1.473 1.00 95.00 89 GLY A C 1
ATOM 658 O O . GLY A 1 89 ? -2.405 -5.851 -0.817 1.00 95.00 89 GLY A O 1
ATOM 659 N N . LEU A 1 90 ? -4.207 -7.209 -0.919 1.00 94.12 90 LEU A N 1
ATOM 660 C CA . LEU A 1 90 ? -4.266 -7.507 0.508 1.00 94.12 90 LEU A CA 1
ATOM 661 C C . LEU A 1 90 ? -3.098 -8.433 0.869 1.00 94.12 90 LEU A C 1
ATOM 663 O O . LEU A 1 90 ? -2.916 -9.478 0.247 1.00 94.12 90 LEU A O 1
ATOM 667 N N . VAL A 1 91 ? -2.307 -8.043 1.862 1.00 93.31 91 VAL A N 1
ATOM 668 C CA . VAL A 1 91 ? -1.122 -8.790 2.316 1.00 93.31 91 VAL A CA 1
ATOM 669 C C . VAL A 1 91 ? -1.246 -9.304 3.746 1.00 93.31 91 VAL A C 1
ATOM 671 O O . VAL A 1 91 ? -0.547 -10.244 4.110 1.00 93.31 91 VAL A O 1
ATOM 674 N N . LEU A 1 92 ? -2.136 -8.720 4.548 1.00 92.06 92 LEU A N 1
ATOM 675 C CA . LEU A 1 92 ? -2.460 -9.194 5.890 1.00 92.06 92 LEU A CA 1
ATOM 676 C C . LEU A 1 92 ? -3.923 -8.873 6.200 1.00 92.06 92 LEU A C 1
ATOM 678 O O . LEU A 1 92 ? -4.386 -7.772 5.908 1.00 92.06 92 LEU A O 1
ATOM 682 N N . SER A 1 93 ? -4.613 -9.803 6.850 1.00 92.88 93 SER A N 1
ATOM 683 C CA . SER A 1 93 ? -5.886 -9.552 7.523 1.00 92.88 93 SER A CA 1
ATOM 684 C C . SER A 1 93 ? -5.815 -10.144 8.923 1.00 92.88 93 SER A C 1
ATOM 686 O O . SER A 1 93 ? -5.380 -11.285 9.077 1.00 92.88 93 SER A O 1
ATOM 688 N N . VAL A 1 94 ? -6.241 -9.383 9.926 1.00 91.06 94 VAL A N 1
ATOM 689 C CA . VAL A 1 94 ? -6.420 -9.877 11.296 1.00 91.06 94 VAL A CA 1
ATOM 690 C C . VAL A 1 94 ? -7.894 -10.232 11.470 1.00 91.06 94 VAL A C 1
ATOM 692 O O . VAL A 1 94 ? -8.757 -9.370 11.291 1.00 91.06 94 VAL A O 1
ATOM 695 N N . LEU A 1 95 ? -8.166 -11.504 11.763 1.00 86.88 95 LEU A N 1
ATOM 696 C CA . LEU A 1 95 ? -9.505 -12.084 11.906 1.00 86.88 95 LEU A CA 1
ATOM 697 C C . LEU A 1 95 ? -9.753 -12.528 13.347 1.00 86.88 95 LEU A C 1
ATOM 699 O O . LEU A 1 95 ? -8.774 -12.978 13.985 1.00 86.88 95 LEU A O 1
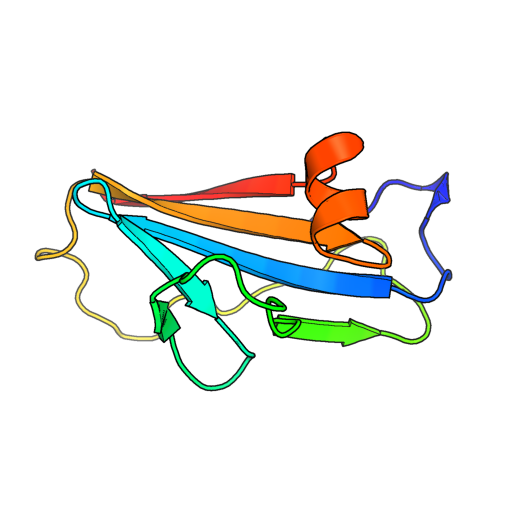#

Mean predicted aligned error: 3.78 Å